Protein AF-A0A820JNI8-F1 (afdb_monomer_lite)

Structure (mmCIF, N/CA/C/O backbone):
data_AF-A0A820JNI8-F1
#
_entry.id   AF-A0A820JNI8-F1
#
loop_
_atom_site.group_PDB
_atom_site.id
_atom_site.type_symbol
_atom_site.label_atom_id
_atom_site.label_alt_id
_atom_site.label_comp_id
_atom_site.label_asym_id
_atom_site.label_entity_id
_atom_site.label_seq_id
_atom_site.pdbx_PDB_ins_code
_atom_site.Cartn_x
_atom_site.Cartn_y
_atom_site.Cartn_z
_atom_site.occupancy
_atom_site.B_iso_or_equiv
_atom_site.auth_seq_id
_atom_site.auth_comp_id
_atom_site.auth_asym_id
_atom_site.auth_atom_id
_atom_site.pdbx_PDB_model_num
ATOM 1 N N . MET A 1 1 ? -9.154 0.138 -17.231 1.00 41.72 1 MET A N 1
ATOM 2 C CA . MET A 1 1 ? -9.446 -1.297 -17.039 1.00 41.72 1 MET A CA 1
ATOM 3 C C . MET A 1 1 ? -9.481 -1.562 -15.546 1.00 41.72 1 MET A C 1
ATOM 5 O O . MET A 1 1 ? -8.458 -1.369 -14.906 1.00 41.72 1 MET A O 1
ATOM 9 N N . VAL A 1 2 ? -10.632 -1.936 -14.988 1.00 44.97 2 VAL A N 1
ATOM 10 C CA . VAL A 1 2 ? -10.687 -2.532 -13.644 1.00 44.97 2 VAL A CA 1
ATOM 11 C C . VAL A 1 2 ? -10.550 -4.042 -13.824 1.00 44.97 2 VAL A C 1
ATOM 13 O O . VAL A 1 2 ? -11.345 -4.644 -14.540 1.00 44.97 2 VAL A O 1
ATOM 16 N N . ASN A 1 3 ? -9.496 -4.644 -13.269 1.00 46.72 3 ASN A N 1
ATOM 17 C CA . ASN A 1 3 ? -9.281 -6.086 -13.386 1.00 46.72 3 ASN A CA 1
ATOM 18 C C . ASN A 1 3 ? -10.302 -6.828 -12.519 1.00 46.72 3 ASN A C 1
ATOM 20 O O . ASN A 1 3 ? -10.272 -6.705 -11.296 1.00 46.72 3 ASN A O 1
ATOM 24 N N . SER A 1 4 ? -11.156 -7.636 -13.148 1.00 52.94 4 SER A N 1
ATOM 25 C CA . SER A 1 4 ? -12.290 -8.354 -12.538 1.00 52.94 4 SER A CA 1
ATOM 26 C C . SER A 1 4 ? -11.917 -9.482 -11.555 1.00 52.94 4 SER A C 1
ATOM 28 O O . SER A 1 4 ? -12.708 -10.395 -11.349 1.00 52.94 4 SER A O 1
ATOM 30 N N . GLY A 1 5 ? -10.710 -9.457 -10.983 1.00 56.12 5 GLY A N 1
ATOM 31 C CA . GLY A 1 5 ? -10.171 -10.487 -10.088 1.00 56.12 5 GLY A CA 1
ATOM 32 C C . GLY A 1 5 ? -9.570 -9.955 -8.785 1.00 56.12 5 GLY A C 1
ATOM 33 O O . GLY A 1 5 ? -8.980 -10.733 -8.042 1.00 56.12 5 GLY A O 1
ATOM 34 N N . VAL A 1 6 ? -9.682 -8.652 -8.498 1.00 55.59 6 VAL A N 1
ATOM 35 C CA . VAL A 1 6 ? -9.188 -8.068 -7.240 1.00 55.59 6 VAL A CA 1
ATOM 36 C C . VAL A 1 6 ? -10.359 -7.756 -6.314 1.00 55.59 6 VAL A C 1
ATOM 38 O O . VAL A 1 6 ? -11.099 -6.799 -6.533 1.00 55.59 6 VAL A O 1
ATOM 41 N N . THR A 1 7 ? -10.507 -8.558 -5.260 1.00 57.41 7 THR A N 1
ATOM 42 C CA . THR A 1 7 ? -11.451 -8.291 -4.170 1.00 57.41 7 THR A CA 1
ATOM 43 C C . THR A 1 7 ? -10.820 -7.319 -3.181 1.00 57.41 7 THR A C 1
ATOM 45 O O . THR A 1 7 ? -9.772 -7.607 -2.602 1.00 57.41 7 THR A O 1
ATOM 48 N N . PHE A 1 8 ? -11.466 -6.174 -2.974 1.00 64.69 8 PHE A N 1
ATOM 49 C CA . PHE A 1 8 ? -11.074 -5.209 -1.953 1.00 64.69 8 PHE A CA 1
ATOM 50 C C . PHE A 1 8 ? -11.743 -5.562 -0.626 1.00 64.69 8 PHE A C 1
ATOM 52 O O . PHE A 1 8 ? -12.942 -5.835 -0.580 1.00 64.69 8 PHE A O 1
ATOM 59 N N . PHE A 1 9 ? -10.963 -5.534 0.448 1.00 77.44 9 PHE A N 1
ATOM 60 C CA . PHE A 1 9 ? -11.427 -5.760 1.812 1.00 77.44 9 PHE A CA 1
ATOM 61 C C . PHE A 1 9 ? -11.236 -4.477 2.618 1.00 77.44 9 PHE A C 1
ATOM 63 O O . PHE A 1 9 ? -10.275 -3.736 2.404 1.00 77.44 9 PHE A O 1
ATOM 70 N N . VAL A 1 10 ? -12.135 -4.219 3.563 1.00 78.69 10 VAL A N 1
ATOM 71 C CA . VAL A 1 10 ? -11.933 -3.167 4.561 1.00 78.69 10 VAL A CA 1
ATOM 72 C C . VAL A 1 10 ? -10.858 -3.652 5.532 1.00 78.69 10 VAL A C 1
ATOM 74 O O . VAL A 1 10 ? -10.897 -4.792 5.987 1.00 78.69 10 VAL A O 1
ATOM 77 N N . PHE A 1 11 ? -9.893 -2.798 5.856 1.00 79.12 11 PHE A N 1
ATOM 78 C CA . PHE A 1 11 ? -8.908 -3.092 6.892 1.00 79.12 11 PHE A CA 1
ATOM 79 C C . PHE A 1 11 ? -9.422 -2.598 8.246 1.00 79.12 11 PHE A C 1
ATOM 81 O O . PHE A 1 11 ? -9.912 -1.469 8.339 1.00 79.12 11 PHE A O 1
ATOM 88 N N . PHE A 1 12 ? -9.291 -3.416 9.291 1.00 83.88 12 PHE A N 1
ATOM 89 C CA . PHE A 1 12 ? -9.544 -2.999 10.672 1.00 83.88 12 PHE A CA 1
ATOM 90 C C . PHE A 1 12 ? -8.429 -3.432 11.627 1.00 83.88 12 PHE A C 1
ATOM 92 O O . PHE A 1 12 ? -7.621 -4.307 11.310 1.00 83.88 12 PHE A O 1
ATOM 99 N N . VAL A 1 13 ? -8.426 -2.832 12.818 1.00 77.50 13 VAL A N 1
ATOM 100 C CA . VAL A 1 13 ? -7.499 -3.108 13.922 1.00 77.50 13 VAL A CA 1
ATOM 101 C C . VAL A 1 13 ? -8.251 -3.239 15.249 1.00 77.50 13 VAL A C 1
ATOM 103 O O . VAL A 1 13 ? -9.276 -2.582 15.446 1.00 77.50 13 VAL A O 1
ATOM 106 N N . VAL A 1 14 ? -7.756 -4.084 16.165 1.00 77.75 14 VAL A N 1
ATOM 107 C CA . VAL A 1 14 ? -8.269 -4.154 17.548 1.00 77.75 14 VAL A CA 1
ATOM 108 C C . VAL A 1 14 ? -8.129 -2.779 18.196 1.00 77.75 14 VAL A C 1
ATOM 110 O O . VAL A 1 14 ? -7.016 -2.258 18.295 1.00 77.75 14 VAL A O 1
ATOM 113 N N . ASN A 1 15 ? -9.235 -2.214 18.681 1.00 66.12 15 ASN A N 1
ATOM 114 C CA . ASN A 1 15 ? -9.238 -0.956 19.416 1.00 66.12 15 ASN A CA 1
ATOM 115 C C . ASN A 1 15 ? -9.826 -1.149 20.819 1.00 66.12 15 ASN A C 1
ATOM 117 O O . ASN A 1 15 ? -11.035 -1.073 21.046 1.00 66.12 15 ASN A O 1
ATOM 121 N N . THR A 1 16 ? -8.926 -1.341 21.779 1.00 61.81 16 THR A N 1
ATOM 122 C CA . THR A 1 16 ? -9.231 -1.508 23.204 1.00 61.81 16 THR A CA 1
ATOM 123 C C . THR A 1 16 ? -9.903 -0.285 23.836 1.00 61.81 16 THR A C 1
ATOM 125 O O . THR A 1 16 ? -10.564 -0.443 24.856 1.00 61.81 16 THR A O 1
ATOM 128 N N . LEU A 1 17 ? -9.816 0.906 23.226 1.00 59.94 17 LEU A N 1
ATOM 129 C CA . LEU A 1 17 ? -10.506 2.120 23.691 1.00 59.94 17 LEU A CA 1
ATOM 130 C C . LEU A 1 17 ? -12.027 2.081 23.444 1.00 59.94 17 LEU A C 1
ATOM 132 O O . LEU A 1 17 ? -12.761 2.862 24.044 1.00 59.94 17 LEU A O 1
ATOM 136 N N . LEU A 1 18 ? -12.503 1.180 22.574 1.00 58.03 18 LEU A N 1
ATOM 137 C CA . LEU A 1 18 ? -13.930 0.950 22.295 1.00 58.03 18 LEU A CA 1
ATOM 138 C C . LEU A 1 18 ? -14.521 -0.209 23.120 1.00 58.03 18 LEU A C 1
ATOM 140 O O . LEU A 1 18 ? -15.718 -0.498 23.025 1.00 58.03 18 LEU A O 1
ATOM 144 N N . VAL A 1 19 ? -13.690 -0.868 23.933 1.00 55.00 19 VAL A N 1
ATOM 145 C CA . VAL A 1 19 ? -14.086 -1.917 24.877 1.00 55.00 19 VAL A CA 1
ATOM 146 C C . VAL A 1 19 ? -14.203 -1.293 26.267 1.00 55.00 19 VAL A C 1
ATOM 148 O O . VAL A 1 19 ? -13.285 -0.626 26.741 1.00 55.00 19 VAL A O 1
ATOM 151 N N . SER A 1 20 ? -15.332 -1.500 26.944 1.00 50.06 20 SER A N 1
ATOM 152 C CA . SER A 1 20 ? -15.519 -1.006 28.308 1.00 50.06 20 SER A CA 1
ATOM 153 C C . SER A 1 20 ? -14.514 -1.651 29.272 1.00 50.06 20 SER A C 1
ATOM 155 O O . SER A 1 20 ? -14.300 -2.863 29.274 1.00 50.06 20 SER A O 1
ATOM 157 N N . ASN A 1 21 ? -13.918 -0.821 30.133 1.00 46.12 21 ASN A N 1
ATOM 158 C CA . ASN A 1 21 ? -12.813 -1.173 31.040 1.00 46.12 21 ASN A CA 1
ATOM 159 C C . ASN A 1 21 ? -13.125 -2.377 31.966 1.00 46.12 21 ASN A C 1
ATOM 161 O O . ASN A 1 21 ? -12.227 -3.099 32.391 1.00 46.12 21 ASN A O 1
ATOM 165 N N . SER A 1 22 ? -14.411 -2.663 32.207 1.00 49.31 22 SER A N 1
ATOM 166 C CA . SER A 1 22 ? -14.878 -3.846 32.942 1.00 49.31 22 SER A CA 1
ATOM 167 C C . SER A 1 22 ? -14.419 -5.183 32.345 1.00 49.31 22 SER A C 1
ATOM 169 O O . SER A 1 22 ? -14.265 -6.139 33.095 1.00 49.31 22 SER A O 1
ATOM 171 N N . GLN A 1 23 ? -14.157 -5.261 31.035 1.00 49.69 23 GLN A N 1
ATOM 172 C CA . GLN A 1 23 ? -13.713 -6.501 30.380 1.00 49.69 23 GLN A CA 1
ATOM 173 C C . GLN A 1 23 ? -12.193 -6.731 30.434 1.00 49.69 23 GLN A C 1
ATOM 175 O O . GLN A 1 23 ? -11.719 -7.834 30.171 1.00 49.69 23 GLN A O 1
ATOM 180 N N . GLN A 1 24 ? -11.398 -5.724 30.811 1.00 49.56 24 GLN A N 1
ATOM 181 C CA . GLN A 1 24 ? -9.935 -5.862 30.876 1.00 49.56 24 GLN A CA 1
ATOM 182 C C . GLN A 1 24 ? -9.432 -6.487 32.189 1.00 49.56 24 GLN A C 1
ATOM 184 O O . GLN A 1 24 ? -8.264 -6.858 32.281 1.00 49.56 24 GLN A O 1
ATOM 189 N N . GLN A 1 25 ? -10.290 -6.630 33.205 1.00 46.56 25 GLN A N 1
ATOM 190 C CA . GLN A 1 25 ? -9.880 -7.045 34.555 1.00 46.56 25 GLN A CA 1
ATOM 191 C C . GLN A 1 25 ? -10.000 -8.558 34.829 1.00 46.56 25 GLN A C 1
ATOM 193 O O . GLN A 1 25 ? -9.498 -9.028 35.849 1.00 46.56 25 GLN A O 1
ATOM 198 N N . GLN A 1 26 ? -10.619 -9.340 33.936 1.00 50.59 26 GLN A N 1
ATOM 199 C CA . GLN A 1 26 ? -11.029 -10.726 34.227 1.00 50.59 26 GLN A CA 1
ATOM 200 C C . GLN A 1 26 ? -10.066 -11.823 33.714 1.00 50.59 26 GLN A C 1
ATOM 202 O O . GLN A 1 26 ? -10.362 -13.010 33.791 1.00 50.59 26 GLN A O 1
ATOM 207 N N . THR A 1 27 ? -8.871 -11.465 33.236 1.00 51.62 27 THR A N 1
ATOM 208 C CA . THR A 1 27 ? -7.937 -12.388 32.546 1.00 51.62 27 THR A CA 1
ATOM 209 C C . THR A 1 27 ? -6.821 -12.962 33.434 1.00 51.62 27 THR A C 1
ATOM 211 O O . THR A 1 27 ? -5.803 -13.439 32.937 1.00 51.62 27 THR A O 1
ATOM 214 N N . ARG A 1 28 ? -6.991 -12.957 34.767 1.00 53.69 28 ARG A N 1
ATOM 215 C CA . ARG A 1 28 ? -6.016 -13.522 35.732 1.00 53.69 28 ARG A CA 1
ATOM 216 C C . ARG A 1 28 ? -6.384 -14.902 36.298 1.00 53.69 28 ARG A C 1
ATOM 218 O O . ARG A 1 28 ? -5.817 -15.310 37.309 1.00 53.69 28 ARG A O 1
ATOM 225 N N . GLY A 1 29 ? -7.283 -15.640 35.648 1.00 52.84 29 GLY A N 1
ATOM 226 C CA . GLY A 1 29 ? -7.604 -17.017 36.026 1.00 52.84 29 GLY A CA 1
ATOM 227 C C . GLY A 1 29 ? -8.360 -17.775 34.936 1.00 52.84 29 GLY A C 1
ATOM 228 O O . GLY A 1 29 ? -9.383 -17.298 34.465 1.00 52.84 29 GLY A O 1
ATOM 229 N N . LEU A 1 30 ? -7.817 -18.940 34.566 1.00 51.78 30 LEU A N 1
ATOM 230 C CA . LEU A 1 30 ? -8.432 -20.073 33.853 1.00 51.78 30 LEU A CA 1
ATOM 231 C C . LEU A 1 30 ? -9.863 -19.842 33.317 1.00 51.78 30 LEU A C 1
ATOM 233 O O . LEU A 1 30 ? -10.835 -20.048 34.040 1.00 51.78 30 LEU A O 1
ATOM 237 N N . ILE A 1 31 ? -9.991 -19.495 32.032 1.00 60.75 31 ILE A N 1
ATOM 238 C CA . ILE A 1 31 ? -11.292 -19.436 31.345 1.00 60.75 31 ILE A CA 1
ATOM 239 C C . ILE A 1 31 ? -11.801 -20.879 31.135 1.00 60.75 31 ILE A C 1
ATOM 241 O O . ILE A 1 31 ? -11.112 -21.656 30.467 1.00 60.75 31 ILE A O 1
ATOM 245 N N . PRO A 1 32 ? -12.975 -21.272 31.672 1.00 53.59 32 PRO A N 1
ATOM 246 C CA . PRO A 1 32 ? -13.559 -22.587 31.409 1.00 53.59 32 PRO A CA 1
ATOM 247 C C . PRO A 1 32 ? -14.030 -22.710 29.947 1.00 53.59 32 PRO A C 1
ATOM 249 O O . PRO A 1 32 ? -14.480 -21.719 29.370 1.00 53.59 32 PRO A O 1
ATOM 252 N N . PRO A 1 33 ? -14.011 -23.913 29.344 1.00 52.75 33 PRO A N 1
ATOM 253 C CA . PRO A 1 33 ? -14.296 -24.102 27.916 1.00 52.75 33 PRO A CA 1
ATOM 254 C C . PRO A 1 33 ? -15.763 -23.883 27.491 1.00 52.75 33 PRO A C 1
ATOM 256 O O . PRO A 1 33 ? -16.077 -24.073 26.320 1.00 52.75 33 PRO A O 1
ATOM 259 N N . GLU A 1 34 ? -16.666 -23.494 28.397 1.00 51.53 34 GLU A N 1
ATOM 260 C CA . GLU A 1 34 ? -18.096 -23.309 28.093 1.00 51.53 34 GLU A CA 1
ATOM 261 C C . GLU A 1 34 ? -18.471 -21.865 27.688 1.00 51.53 34 GLU A C 1
ATOM 263 O O . GLU A 1 34 ? -19.589 -21.619 27.242 1.00 51.53 34 GLU A O 1
ATOM 268 N N . LEU A 1 35 ? -17.548 -20.895 27.778 1.00 48.12 35 LEU A N 1
ATOM 269 C CA . LEU A 1 35 ? -17.843 -19.480 27.500 1.00 48.12 35 LEU A CA 1
ATOM 270 C C . LEU A 1 35 ? -17.361 -19.001 26.114 1.00 48.12 35 LEU A C 1
ATOM 272 O O . LEU A 1 35 ? -16.599 -18.043 25.999 1.00 48.12 35 LEU A O 1
ATOM 276 N N . LEU A 1 36 ? -17.834 -19.644 25.040 1.00 51.00 36 LEU A N 1
ATOM 277 C CA . LEU A 1 36 ? -17.611 -19.182 23.653 1.00 51.00 36 LEU A CA 1
ATOM 278 C C . LEU A 1 36 ? -18.568 -18.053 23.210 1.00 51.00 36 LEU A C 1
ATOM 280 O O . LEU A 1 36 ? -18.568 -17.664 22.044 1.00 51.00 36 LEU A O 1
ATOM 284 N N . THR A 1 37 ? -19.400 -17.542 24.120 1.00 52.56 37 THR A N 1
ATOM 285 C CA . THR A 1 37 ? -20.405 -16.496 23.863 1.00 52.56 37 THR A CA 1
ATOM 286 C C . THR A 1 37 ? -19.973 -15.087 24.268 1.00 52.56 37 THR A C 1
ATOM 288 O O . THR A 1 37 ? -20.669 -14.138 23.910 1.00 52.56 37 THR A O 1
ATOM 291 N N . ASP A 1 38 ? -18.840 -14.923 24.961 1.00 53.38 38 ASP A N 1
ATOM 292 C CA . ASP A 1 38 ? -18.215 -13.607 25.148 1.00 53.38 38 ASP A CA 1
ATOM 293 C C . ASP A 1 38 ? -17.107 -13.383 24.105 1.00 53.38 38 ASP A C 1
ATOM 295 O O . ASP A 1 38 ? -16.508 -14.322 23.574 1.00 53.38 38 ASP A O 1
ATOM 299 N N . ASN A 1 39 ? -16.857 -12.118 23.777 1.00 54.72 39 ASN A N 1
ATOM 300 C CA . ASN A 1 39 ? -16.189 -11.640 22.567 1.00 54.72 39 ASN A CA 1
ATOM 301 C C . ASN A 1 39 ? -14.646 -11.764 22.650 1.00 54.72 39 ASN A C 1
ATOM 303 O O . ASN A 1 39 ? -13.896 -10.806 22.470 1.00 54.72 39 ASN A O 1
ATOM 307 N N . SER A 1 40 ? -14.167 -12.972 22.959 1.00 55.78 40 SER A N 1
ATOM 308 C CA . SER A 1 40 ? -12.806 -13.311 23.412 1.00 55.78 40 SER A CA 1
ATOM 309 C C . SER A 1 40 ? -11.684 -13.097 22.376 1.00 55.78 40 SER A C 1
ATOM 311 O O . SER A 1 40 ? -10.497 -13.169 22.701 1.00 55.78 40 SER A O 1
ATOM 313 N N . LEU A 1 41 ? -12.015 -12.754 21.124 1.00 54.22 41 LEU A N 1
ATOM 314 C CA . LEU A 1 41 ? -11.019 -12.481 20.076 1.00 54.22 41 LEU A CA 1
ATOM 315 C C . LEU A 1 41 ? -10.057 -11.331 20.443 1.00 54.22 41 LEU A C 1
ATOM 317 O O . LEU A 1 41 ? -8.909 -11.341 19.998 1.00 54.22 41 LEU A O 1
ATOM 321 N N . TYR A 1 42 ? -10.469 -10.408 21.322 1.00 53.47 42 TYR A N 1
ATOM 322 C CA . TYR A 1 42 ? -9.610 -9.345 21.869 1.00 53.47 42 TYR A CA 1
ATOM 323 C C . TYR A 1 42 ? -8.432 -9.839 22.711 1.00 53.47 42 TYR A C 1
ATOM 325 O O . TYR A 1 42 ? -7.467 -9.101 22.882 1.00 53.47 42 TYR A O 1
ATOM 333 N N . HIS A 1 43 ? -8.496 -11.060 23.247 1.00 55.91 43 HIS A N 1
ATOM 334 C CA . HIS A 1 43 ? -7.394 -11.638 24.016 1.00 55.91 43 HIS A CA 1
ATOM 335 C C . HIS A 1 43 ? -6.402 -12.416 23.137 1.00 55.91 43 HIS A C 1
ATOM 337 O O . HIS A 1 43 ? -5.258 -12.629 23.528 1.00 55.91 43 HIS A O 1
ATOM 343 N N . VAL A 1 44 ? -6.835 -12.836 21.943 1.00 68.38 44 VAL A N 1
ATOM 344 C CA . VAL A 1 44 ? -6.033 -13.636 21.001 1.00 68.38 44 VAL A CA 1
ATOM 345 C C . VAL A 1 44 ? -5.295 -12.748 19.993 1.00 68.38 44 VAL A C 1
ATOM 347 O O . VAL A 1 44 ? -4.200 -13.088 19.550 1.00 68.38 44 VAL A O 1
ATOM 350 N N . VAL A 1 45 ? -5.877 -11.601 19.631 1.00 75.50 45 VAL A N 1
ATOM 351 C CA . VAL A 1 45 ? -5.323 -10.677 18.635 1.00 75.50 45 VAL A CA 1
ATOM 352 C C . VAL A 1 45 ? -4.737 -9.438 19.329 1.00 75.50 45 VAL A C 1
ATOM 354 O O . VAL A 1 45 ? -5.479 -8.714 19.992 1.00 75.50 45 VAL A O 1
ATOM 357 N N . PRO A 1 46 ? -3.432 -9.138 19.176 1.00 75.12 46 PRO A N 1
ATOM 358 C CA . PRO A 1 46 ? -2.824 -7.975 19.811 1.00 75.12 46 PRO A CA 1
ATOM 359 C C . PRO A 1 46 ? -3.301 -6.657 19.183 1.00 75.12 46 PRO A C 1
ATOM 361 O O . PRO A 1 46 ? -3.553 -6.563 17.978 1.00 75.12 46 PRO A O 1
ATOM 364 N N . GLN A 1 47 ? -3.352 -5.601 19.999 1.00 74.81 47 GLN A N 1
ATOM 365 C CA . GLN A 1 47 ? -3.587 -4.237 19.523 1.00 74.81 47 GLN A CA 1
ATOM 366 C C . GLN A 1 47 ? -2.543 -3.850 18.462 1.00 74.81 47 GLN A C 1
ATOM 368 O O . GLN A 1 47 ? -1.350 -4.088 18.635 1.00 74.81 47 GLN A O 1
ATOM 373 N N . GLY A 1 48 ? -3.000 -3.259 17.355 1.00 77.00 48 GLY A N 1
ATOM 374 C CA . GLY A 1 48 ? -2.158 -2.945 16.194 1.00 77.00 48 GLY A CA 1
ATOM 375 C C . GLY A 1 48 ? -2.169 -4.001 15.079 1.00 77.00 48 GLY A C 1
ATOM 376 O O . GLY A 1 48 ? -1.729 -3.695 13.973 1.00 77.00 48 GLY A O 1
ATOM 377 N N . ALA A 1 49 ? -2.704 -5.206 15.311 1.00 84.81 49 ALA A N 1
ATOM 378 C CA . ALA A 1 49 ? -2.886 -6.198 14.250 1.00 84.81 49 ALA A CA 1
ATOM 379 C C . ALA A 1 49 ? -3.917 -5.729 13.208 1.00 84.81 49 ALA A C 1
ATOM 381 O O . ALA A 1 49 ? -5.013 -5.302 13.566 1.00 84.81 49 ALA A O 1
ATOM 382 N N . ILE A 1 50 ? -3.574 -5.850 11.924 1.00 87.56 50 ILE A N 1
ATOM 383 C CA . ILE A 1 50 ? -4.429 -5.477 10.789 1.00 87.56 50 ILE A CA 1
ATOM 384 C C . ILE A 1 50 ? -5.076 -6.740 10.213 1.00 87.56 50 ILE A C 1
ATOM 386 O O . ILE A 1 50 ? -4.368 -7.691 9.880 1.00 87.56 50 ILE A O 1
ATOM 390 N N . LEU A 1 51 ? -6.404 -6.749 10.068 1.00 86.75 51 LEU A N 1
ATOM 391 C CA . LEU A 1 51 ? -7.160 -7.860 9.477 1.00 86.75 51 LEU A CA 1
ATOM 392 C C . LEU A 1 51 ? -8.002 -7.394 8.282 1.00 86.75 51 LEU A C 1
ATOM 394 O O . LEU A 1 51 ? -8.311 -6.209 8.143 1.00 86.75 51 LEU A O 1
ATOM 398 N N . LEU A 1 52 ? -8.373 -8.354 7.431 1.00 88.62 52 LEU A N 1
ATOM 399 C CA . LEU A 1 52 ? -9.242 -8.166 6.268 1.00 88.62 52 LEU A CA 1
ATOM 400 C C . LEU A 1 52 ? -10.712 -8.407 6.644 1.00 88.62 52 LEU A C 1
ATOM 402 O O . LEU A 1 52 ? -11.047 -9.438 7.225 1.00 88.62 52 LEU A O 1
ATOM 406 N N . TRP A 1 53 ? -11.592 -7.494 6.239 1.00 86.00 53 TRP A N 1
ATOM 407 C CA . TRP A 1 53 ? -13.041 -7.560 6.429 1.00 86.00 53 TRP A CA 1
ATOM 408 C C . TRP A 1 53 ? -13.766 -7.499 5.088 1.00 86.00 53 TRP A C 1
ATOM 410 O O . TRP A 1 53 ? -13.549 -6.586 4.292 1.00 86.00 53 TRP A O 1
ATOM 420 N N . SER A 1 54 ? -14.640 -8.472 4.833 1.00 85.06 54 SER A N 1
ATOM 421 C CA . SER A 1 54 ? -15.479 -8.531 3.627 1.00 85.06 54 SER A CA 1
ATOM 422 C C . SER A 1 54 ? -16.840 -7.846 3.791 1.00 85.06 54 SER A C 1
ATOM 424 O O . SER A 1 54 ? -17.553 -7.661 2.807 1.00 85.06 54 SER A O 1
ATOM 426 N N . GLY A 1 55 ? -17.222 -7.492 5.022 1.00 83.56 55 GLY A N 1
ATOM 427 C CA . GLY A 1 55 ? -18.473 -6.800 5.315 1.00 83.56 55 GLY A CA 1
ATOM 428 C C . GLY A 1 55 ? -18.395 -5.290 5.076 1.00 83.56 55 GLY A C 1
ATOM 429 O O . GLY A 1 55 ? -17.339 -4.717 4.805 1.00 83.56 55 GLY A O 1
ATOM 430 N N . ALA A 1 56 ? -19.532 -4.611 5.229 1.00 83.25 56 ALA A N 1
ATOM 431 C CA . ALA A 1 56 ? -19.571 -3.156 5.154 1.00 83.25 56 ALA A CA 1
ATOM 432 C C . ALA A 1 56 ? -18.796 -2.513 6.322 1.00 83.25 56 ALA A C 1
ATOM 434 O O . ALA A 1 56 ? -18.823 -3.010 7.450 1.00 83.25 56 ALA A O 1
ATOM 435 N N . ALA A 1 57 ? -18.151 -1.369 6.071 1.00 79.81 57 ALA A N 1
ATOM 436 C CA . ALA A 1 57 ? -17.350 -0.657 7.073 1.00 79.81 57 ALA A CA 1
ATOM 437 C C . ALA A 1 57 ? -18.164 -0.183 8.297 1.00 79.81 57 ALA A C 1
ATOM 439 O O . ALA A 1 57 ? -17.627 -0.102 9.395 1.00 79.81 57 ALA A O 1
ATOM 440 N N . HIS A 1 58 ? -19.467 0.077 8.131 1.00 80.38 58 HIS A N 1
ATOM 441 C CA . HIS A 1 58 ? -20.373 0.446 9.227 1.00 80.38 58 HIS A CA 1
ATOM 442 C C . HIS A 1 58 ? -20.880 -0.757 10.050 1.00 80.38 58 HIS A C 1
ATOM 444 O O . HIS A 1 58 ? -21.575 -0.560 11.040 1.00 80.38 58 HIS A O 1
ATOM 450 N N . LEU A 1 59 ? -20.551 -1.990 9.640 1.00 83.50 59 LEU A N 1
ATOM 451 C CA . LEU A 1 59 ? -20.878 -3.240 10.343 1.00 83.50 59 LEU A CA 1
ATOM 452 C C . LEU A 1 59 ? -19.644 -3.872 11.010 1.00 83.50 59 LEU A C 1
ATOM 454 O O . LEU A 1 59 ? -19.674 -5.044 11.378 1.00 83.50 59 LEU A O 1
ATOM 458 N N . VAL A 1 60 ? -18.544 -3.122 11.138 1.00 82.31 60 VAL A N 1
ATOM 459 C CA . VAL A 1 60 ? -17.361 -3.570 11.883 1.00 82.31 60 VAL A CA 1
ATOM 460 C C . VAL A 1 60 ? -17.745 -3.766 13.362 1.00 82.31 60 VAL A C 1
ATOM 462 O O . VAL A 1 60 ? -18.329 -2.851 13.947 1.00 82.31 60 VAL A O 1
ATOM 465 N N . PRO A 1 61 ? -17.466 -4.933 13.981 1.00 78.81 61 PRO A N 1
ATOM 466 C CA . PRO A 1 61 ? -17.924 -5.218 15.341 1.00 78.81 61 PRO A CA 1
ATOM 467 C C . PRO A 1 61 ? -17.354 -4.261 16.402 1.00 78.81 61 PRO A C 1
ATOM 469 O O . PRO A 1 61 ? -16.206 -3.822 16.317 1.00 78.81 61 PRO A O 1
ATOM 472 N N . GLN A 1 62 ? -18.136 -3.983 17.451 1.00 76.75 62 GLN A N 1
ATOM 473 C CA . GLN A 1 62 ? -17.712 -3.135 18.572 1.00 76.75 62 GLN A CA 1
ATOM 474 C C . GLN A 1 62 ? -16.455 -3.697 19.251 1.00 76.75 62 GLN A C 1
ATOM 476 O O . GLN A 1 62 ? -16.486 -4.822 19.748 1.00 76.75 62 GLN A O 1
ATOM 481 N N . GLY A 1 63 ? -15.403 -2.875 19.336 1.00 76.38 63 GLY A N 1
ATOM 482 C CA . GLY A 1 63 ? -14.064 -3.238 19.830 1.00 76.38 63 GLY A CA 1
ATOM 483 C C . GLY A 1 63 ? -13.007 -3.312 18.718 1.00 76.38 63 GLY A C 1
ATOM 484 O O . GLY A 1 63 ? -11.813 -3.427 18.994 1.00 76.38 63 GLY A O 1
ATOM 485 N N . TRP A 1 64 ? -13.428 -3.164 17.461 1.00 79.38 64 TRP A N 1
ATOM 486 C CA . TRP A 1 64 ? -12.565 -2.975 16.297 1.00 79.38 64 TRP A CA 1
ATOM 487 C C . TRP A 1 64 ? -12.751 -1.566 15.721 1.00 79.38 64 TRP A C 1
ATOM 489 O O . TRP A 1 64 ? -13.814 -0.962 15.860 1.00 79.38 64 TRP A O 1
ATOM 499 N N . ALA A 1 65 ? -11.721 -1.039 15.062 1.00 85.56 65 ALA A N 1
ATOM 500 C CA . ALA A 1 65 ? -11.772 0.239 14.355 1.00 85.56 65 ALA A CA 1
ATOM 501 C C . ALA A 1 65 ? -11.298 0.075 12.908 1.00 85.56 65 ALA A C 1
ATOM 503 O O . ALA A 1 65 ? -10.319 -0.626 12.647 1.00 85.56 65 ALA A O 1
ATOM 504 N N . VAL A 1 66 ? -11.978 0.739 11.969 1.00 89.38 66 VAL A N 1
ATOM 505 C CA . VAL A 1 66 ? -11.557 0.806 10.562 1.00 89.38 66 VAL A CA 1
ATOM 506 C C . VAL A 1 66 ? -10.208 1.523 10.467 1.00 89.38 66 VAL A C 1
ATOM 508 O O . VAL A 1 66 ? -9.979 2.521 11.144 1.00 89.38 66 VAL A O 1
ATOM 511 N N . CYS A 1 67 ? -9.323 1.035 9.602 1.00 90.94 67 CYS A N 1
ATOM 512 C CA . CYS A 1 67 ? -8.044 1.663 9.286 1.00 90.94 67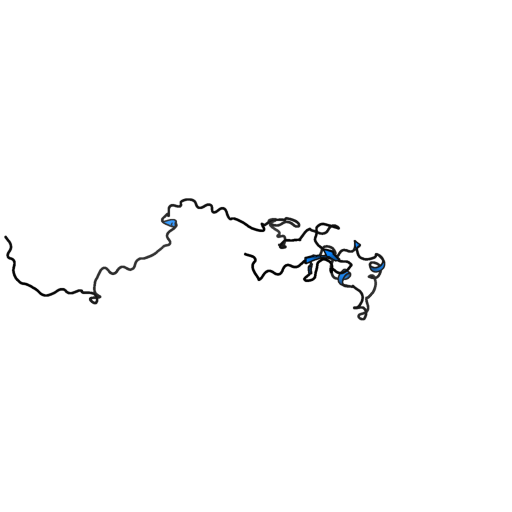 CYS A CA 1
ATOM 513 C C . CYS A 1 67 ? -8.238 2.889 8.369 1.00 90.94 67 CYS A C 1
ATOM 515 O O . CYS A 1 67 ? -7.964 2.841 7.165 1.00 90.94 67 CYS A O 1
ATOM 5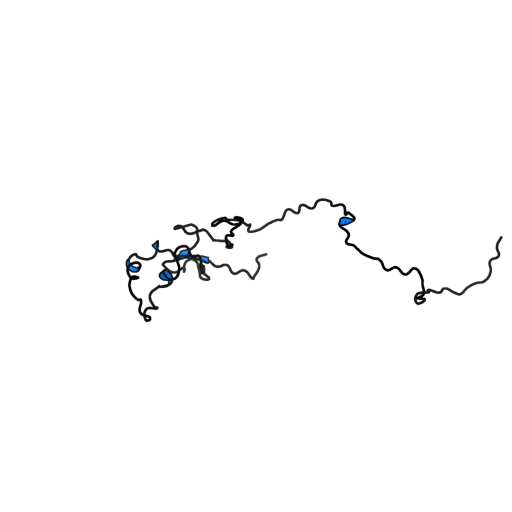17 N N . ASP A 1 68 ? -8.748 3.984 8.937 1.00 91.00 68 ASP A N 1
ATOM 518 C CA . ASP A 1 68 ? -9.099 5.231 8.241 1.00 91.00 68 ASP A CA 1
ATOM 519 C C . ASP A 1 68 ? -8.219 6.441 8.613 1.00 91.00 68 ASP A C 1
ATOM 521 O O . ASP A 1 68 ? -8.379 7.521 8.038 1.00 91.00 68 ASP A O 1
ATOM 525 N N . GLY A 1 69 ? -7.268 6.266 9.536 1.00 89.25 69 GLY A N 1
ATOM 526 C CA . GLY A 1 69 ? -6.403 7.335 10.048 1.00 89.25 69 GLY A CA 1
ATOM 527 C C . GLY A 1 69 ? -6.915 8.005 11.328 1.00 89.25 69 GLY A C 1
ATOM 528 O O . GLY A 1 69 ? -6.198 8.810 11.922 1.00 89.25 69 GLY A O 1
ATOM 529 N N . THR A 1 70 ? -8.134 7.693 11.774 1.00 88.00 70 THR A N 1
ATOM 530 C CA . THR A 1 70 ? -8.680 8.155 13.057 1.00 88.00 70 THR A CA 1
ATOM 531 C C . THR A 1 70 ? -8.252 7.227 14.195 1.00 88.00 70 THR 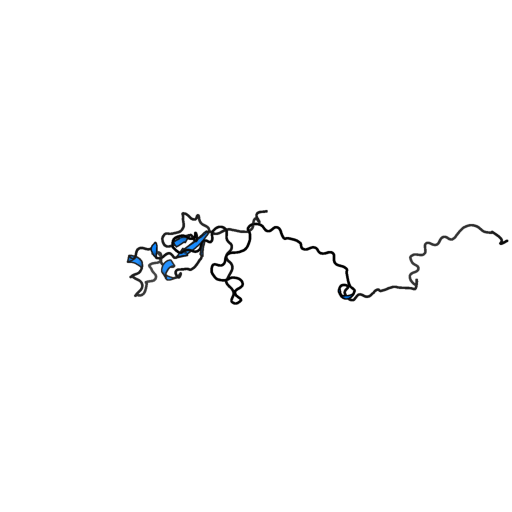A C 1
ATOM 533 O O . THR A 1 70 ? -7.783 6.114 13.960 1.00 88.00 70 THR A O 1
ATOM 536 N N . GLN A 1 71 ? -8.404 7.674 15.448 1.00 83.38 71 GLN A N 1
ATOM 537 C CA . GLN A 1 71 ? -8.231 6.838 16.653 1.00 83.38 71 GLN A CA 1
ATOM 538 C C . GLN A 1 71 ? -6.861 6.125 16.763 1.00 83.38 71 GLN A C 1
ATOM 540 O O . GLN A 1 71 ? -6.750 5.075 17.388 1.00 83.38 71 GLN A O 1
ATOM 545 N N . GLY A 1 72 ? -5.811 6.684 16.149 1.00 83.00 72 GLY A N 1
ATOM 546 C CA . GLY A 1 72 ? -4.472 6.080 16.110 1.00 83.00 72 GLY A CA 1
ATOM 547 C C . GLY A 1 72 ? -4.311 4.929 15.107 1.00 83.00 72 GLY A C 1
ATOM 548 O O . GLY A 1 72 ? -3.260 4.293 15.082 1.00 83.00 72 GLY A O 1
ATOM 549 N N . THR A 1 73 ? -5.318 4.655 14.274 1.00 89.44 73 THR A N 1
ATOM 550 C CA . THR A 1 73 ? -5.233 3.655 13.201 1.00 89.44 73 THR A CA 1
ATOM 551 C C . THR A 1 73 ? -4.425 4.182 12.001 1.00 89.44 73 THR A C 1
ATOM 553 O O . THR A 1 73 ? -4.387 5.391 11.762 1.00 89.44 73 THR A O 1
ATOM 556 N N . PRO A 1 74 ? -3.778 3.314 11.201 1.00 90.12 74 PRO A N 1
ATOM 557 C CA . PRO A 1 74 ? -3.233 3.714 9.906 1.00 90.12 74 PRO A CA 1
ATOM 558 C C . PRO A 1 74 ? -4.363 3.925 8.884 1.00 90.12 74 PRO A C 1
ATOM 560 O O . PRO A 1 74 ? -5.314 3.158 8.850 1.00 90.12 74 PRO A O 1
ATOM 563 N N . ASP A 1 75 ? -4.241 4.912 7.993 1.00 91.50 75 ASP A N 1
ATOM 564 C CA . ASP A 1 75 ? -5.172 5.098 6.866 1.00 91.50 75 ASP A CA 1
ATOM 565 C C . ASP A 1 75 ? -4.816 4.166 5.692 1.00 91.50 75 ASP A C 1
ATOM 567 O O . ASP A 1 75 ? -3.848 4.428 4.964 1.00 91.50 75 ASP A O 1
ATOM 571 N N . LEU A 1 76 ? -5.599 3.094 5.514 1.00 90.94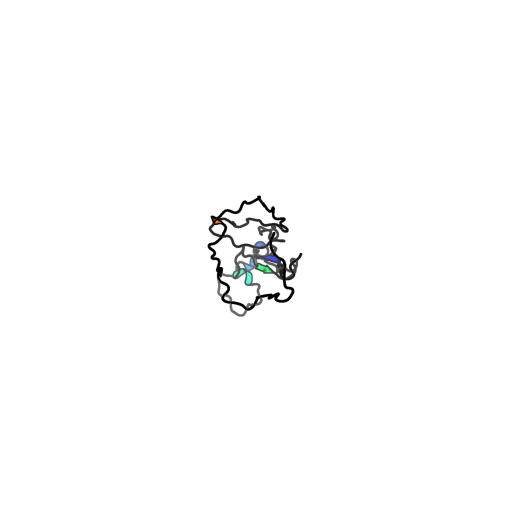 76 LEU A N 1
ATOM 572 C CA . LEU A 1 76 ? -5.400 2.025 4.518 1.00 90.94 76 LEU A CA 1
ATOM 573 C C . LEU A 1 76 ? -6.484 1.967 3.423 1.00 90.94 76 LEU A C 1
ATOM 575 O O . LEU A 1 76 ? -6.459 1.070 2.581 1.00 90.94 76 LEU A O 1
ATOM 579 N N . ARG A 1 77 ? -7.418 2.923 3.399 1.00 88.69 77 ARG A N 1
ATOM 580 C CA . ARG A 1 77 ? -8.455 3.028 2.356 1.00 88.69 77 ARG A CA 1
ATOM 581 C C . ARG A 1 77 ? -7.818 3.271 0.986 1.00 88.69 77 ARG A C 1
ATOM 583 O O . ARG A 1 77 ? -6.891 4.071 0.874 1.00 88.69 77 ARG A O 1
ATOM 590 N N . ASP A 1 78 ? -8.309 2.566 -0.030 1.00 87.81 78 ASP A N 1
ATOM 591 C CA . ASP A 1 78 ? -7.787 2.576 -1.406 1.00 87.81 78 ASP A CA 1
ATOM 592 C C . ASP A 1 78 ? -6.283 2.233 -1.520 1.00 87.81 78 ASP A C 1
ATOM 594 O O . ASP A 1 78 ? -5.581 2.717 -2.412 1.00 87.81 78 ASP A O 1
ATOM 598 N N . ARG A 1 79 ? -5.761 1.385 -0.615 1.00 87.44 79 ARG A N 1
ATOM 599 C CA . ARG A 1 79 ? -4.359 0.925 -0.621 1.00 87.44 79 ARG A CA 1
ATOM 600 C C . ARG A 1 79 ? -4.235 -0.591 -0.711 1.00 87.44 79 ARG A C 1
ATOM 602 O O . ARG A 1 79 ? -5.036 -1.336 -0.158 1.00 87.44 79 ARG A O 1
ATOM 609 N N . PHE A 1 80 ? -3.134 -1.028 -1.318 1.00 87.06 80 PHE A N 1
ATOM 610 C CA . PHE A 1 80 ? -2.591 -2.370 -1.127 1.00 87.06 80 PHE A CA 1
ATOM 611 C C . PHE A 1 80 ? -1.536 -2.336 -0.020 1.00 87.06 80 PHE A C 1
ATOM 613 O O . PHE A 1 80 ? -0.720 -1.414 0.040 1.00 87.06 80 PHE A O 1
ATOM 620 N N . VAL A 1 81 ? -1.550 -3.343 0.853 1.00 88.31 81 VAL A N 1
ATOM 621 C CA . VAL A 1 81 ? -0.554 -3.509 1.918 1.00 88.31 81 VAL A CA 1
ATOM 622 C C . VAL A 1 81 ? 0.629 -4.310 1.375 1.00 88.31 81 VAL A C 1
ATOM 624 O O . VAL A 1 81 ? 0.445 -5.346 0.740 1.00 88.31 81 VAL A O 1
ATOM 627 N N . ILE A 1 82 ? 1.845 -3.831 1.637 1.00 87.94 82 ILE A N 1
ATOM 628 C CA . ILE A 1 82 ? 3.108 -4.485 1.276 1.00 87.94 82 ILE A CA 1
ATOM 629 C C . ILE A 1 82 ? 3.900 -4.704 2.568 1.00 87.94 82 ILE A C 1
ATOM 631 O O . ILE A 1 82 ? 3.941 -3.823 3.426 1.00 87.94 82 ILE A O 1
ATOM 635 N N . GLY A 1 83 ? 4.519 -5.878 2.718 1.00 86.31 83 GLY A N 1
ATOM 636 C CA . GLY A 1 83 ? 5.357 -6.181 3.877 1.00 86.31 83 GLY A CA 1
ATOM 637 C C . GLY A 1 83 ? 6.620 -5.316 3.916 1.00 86.31 83 GLY A C 1
ATOM 638 O O . GLY A 1 83 ? 7.303 -5.156 2.903 1.00 86.31 83 GLY A O 1
ATOM 639 N N . SER A 1 84 ? 6.950 -4.778 5.090 1.00 87.88 84 SER A N 1
ATOM 640 C CA . SER A 1 84 ? 8.203 -4.049 5.307 1.00 87.88 84 SER A CA 1
ATOM 641 C C . SER A 1 84 ? 9.400 -5.001 5.279 1.00 87.88 84 SER A C 1
ATOM 643 O O . SER A 1 84 ? 9.387 -6.023 5.967 1.00 87.88 84 SER A O 1
ATOM 645 N N . GLY A 1 85 ? 10.440 -4.660 4.517 1.00 83.50 85 GLY A N 1
ATOM 646 C CA . GLY A 1 85 ? 11.644 -5.484 4.360 1.00 83.50 85 GLY A CA 1
ATOM 647 C C . GLY A 1 85 ? 12.878 -4.903 5.067 1.00 83.50 85 GLY A C 1
ATOM 648 O O . GLY A 1 85 ? 12.968 -3.685 5.224 1.00 83.50 85 GLY A O 1
ATOM 649 N N . PRO A 1 86 ? 13.874 -5.738 5.432 1.00 78.50 86 PRO A N 1
ATOM 650 C CA . PRO A 1 86 ? 15.075 -5.298 6.155 1.00 78.50 86 PRO A CA 1
ATOM 651 C C . PRO A 1 86 ? 15.950 -4.322 5.352 1.00 78.50 86 PRO A C 1
ATOM 653 O O . PRO A 1 86 ? 16.662 -3.511 5.932 1.00 78.50 86 PRO A O 1
ATOM 656 N N . ASN A 1 87 ? 15.848 -4.339 4.020 1.00 82.06 87 ASN A N 1
ATOM 657 C CA . ASN A 1 87 ? 16.618 -3.477 3.117 1.00 82.06 87 ASN A CA 1
ATOM 658 C C . ASN A 1 87 ? 16.026 -2.056 2.974 1.00 82.06 87 ASN A C 1
ATOM 660 O O . ASN A 1 87 ? 16.279 -1.390 1.974 1.00 82.06 87 ASN A O 1
ATOM 664 N N . ALA A 1 88 ? 15.182 -1.620 3.919 1.00 71.31 88 ALA A N 1
ATOM 665 C CA . ALA A 1 88 ? 14.551 -0.295 4.027 1.00 71.31 88 ALA A CA 1
ATOM 666 C C . ALA A 1 88 ? 13.726 0.219 2.821 1.00 71.31 88 ALA A C 1
ATOM 668 O O . ALA A 1 88 ? 13.128 1.289 2.917 1.00 71.31 88 ALA A O 1
ATOM 669 N N . GLN A 1 89 ? 13.623 -0.536 1.719 1.00 81.62 89 GLN A N 1
ATOM 670 C CA . GLN A 1 89 ? 12.904 -0.141 0.497 1.00 81.62 89 GLN A CA 1
ATOM 671 C C . GLN A 1 89 ? 11.437 0.245 0.766 1.00 81.62 89 GLN A C 1
ATOM 673 O O . GLN A 1 89 ? 10.918 1.183 0.158 1.00 81.62 89 GLN A O 1
ATOM 678 N N . PHE A 1 90 ? 10.797 -0.463 1.703 1.00 85.81 90 PHE A N 1
ATOM 679 C CA . PHE A 1 90 ? 9.478 -0.145 2.242 1.00 85.81 90 PHE A CA 1
ATOM 680 C C . PHE A 1 90 ? 9.540 -0.185 3.774 1.00 85.81 90 PHE A C 1
ATOM 682 O O . PHE A 1 90 ? 9.588 -1.258 4.377 1.00 85.81 90 PHE A O 1
ATOM 689 N N . SER A 1 91 ? 9.576 0.989 4.399 1.00 87.69 91 SER A N 1
ATOM 690 C CA . SER A 1 91 ? 9.507 1.163 5.853 1.00 87.69 91 SER A CA 1
ATOM 691 C C . SER A 1 91 ? 8.059 1.115 6.357 1.00 87.69 91 SER A C 1
ATOM 693 O O . SER A 1 91 ? 7.116 1.365 5.604 1.00 87.69 91 SER A O 1
ATOM 695 N N . VAL A 1 92 ? 7.854 0.814 7.644 1.00 87.44 92 VAL A N 1
ATOM 696 C CA . VAL A 1 92 ? 6.509 0.784 8.249 1.00 87.44 92 VAL A CA 1
ATOM 697 C C . VAL A 1 92 ? 5.826 2.149 8.095 1.00 87.44 92 VAL A C 1
ATOM 699 O O . VAL A 1 92 ? 6.404 3.183 8.419 1.00 87.44 92 VAL A O 1
ATOM 702 N N . GLY A 1 93 ? 4.596 2.156 7.573 1.00 85.94 93 GLY A N 1
ATOM 703 C CA . GLY A 1 93 ? 3.824 3.377 7.313 1.00 85.94 93 GLY A CA 1
ATOM 704 C C . GLY A 1 93 ? 4.201 4.135 6.031 1.00 85.94 93 GLY A C 1
ATOM 705 O O . GLY A 1 93 ? 3.507 5.090 5.677 1.00 85.94 93 GLY A O 1
ATOM 706 N N . GLN A 1 94 ? 5.239 3.712 5.300 1.00 89.12 94 GLN A N 1
ATOM 707 C CA . GLN A 1 94 ? 5.590 4.289 4.001 1.00 89.12 94 GLN A CA 1
ATOM 708 C C . GLN A 1 94 ? 4.467 4.036 2.985 1.00 89.12 94 GLN A C 1
ATOM 710 O O . GLN A 1 94 ? 3.985 2.916 2.819 1.00 89.12 94 GLN A O 1
ATOM 715 N N . LYS A 1 95 ? 4.059 5.096 2.284 1.00 88.38 95 LYS A N 1
ATOM 716 C CA . LYS A 1 95 ? 3.041 5.064 1.226 1.00 88.38 95 LYS A CA 1
ATOM 717 C C . LYS A 1 95 ? 3.724 5.234 -0.134 1.00 88.38 95 LYS A C 1
ATOM 719 O O . LYS A 1 95 ? 4.716 5.951 -0.240 1.00 88.38 95 LYS A O 1
ATOM 724 N N . GLY A 1 96 ? 3.199 4.585 -1.169 1.00 85.00 96 GLY A N 1
ATOM 725 C CA . GLY A 1 96 ? 3.754 4.632 -2.521 1.00 85.00 96 GLY A CA 1
ATOM 726 C C . GLY A 1 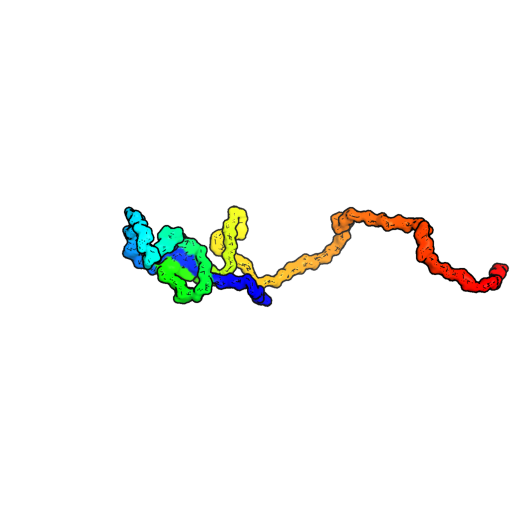96 ? 2.833 3.983 -3.553 1.00 85.00 96 GLY A C 1
ATOM 727 O O . GLY A 1 96 ? 1.723 3.566 -3.222 1.00 85.00 96 GLY A O 1
ATOM 728 N N . GLY A 1 97 ? 3.309 3.897 -4.796 1.00 83.88 97 GLY A N 1
ATOM 729 C CA . GLY A 1 97 ? 2.504 3.478 -5.946 1.00 83.88 97 GLY A CA 1
ATOM 730 C C . GLY A 1 97 ? 1.610 4.598 -6.491 1.00 83.88 97 GLY A C 1
ATOM 731 O O . GLY A 1 97 ? 1.598 5.715 -5.977 1.00 83.88 97 GLY A O 1
ATOM 732 N N . ALA A 1 98 ? 0.872 4.291 -7.556 1.00 81.94 98 ALA A N 1
ATOM 733 C CA . ALA A 1 98 ? -0.090 5.191 -8.185 1.00 81.94 98 ALA A CA 1
ATOM 734 C C . ALA A 1 98 ? -1.295 4.386 -8.696 1.00 81.94 98 ALA A C 1
ATOM 736 O O . ALA A 1 98 ? -1.136 3.241 -9.119 1.00 81.94 98 ALA A O 1
ATOM 737 N N . SER A 1 99 ? -2.494 4.977 -8.668 1.00 81.88 99 SER A N 1
ATOM 738 C CA . SER A 1 99 ? -3.729 4.351 -9.175 1.00 81.88 99 SER A CA 1
ATOM 739 C C . SER A 1 99 ? -3.723 4.172 -10.698 1.00 81.88 99 SER A C 1
ATOM 741 O O . SER A 1 99 ? -4.387 3.284 -11.232 1.00 81.88 99 SER A O 1
ATOM 743 N N . SER A 1 100 ? -2.936 4.987 -11.397 1.00 78.69 100 SER A N 1
ATOM 744 C CA . SER A 1 100 ? -2.533 4.799 -12.784 1.00 78.69 100 SER A CA 1
ATOM 745 C C . SER A 1 100 ? -1.084 5.256 -12.951 1.00 78.69 100 SER A C 1
ATOM 747 O O . SER A 1 100 ? -0.621 6.166 -12.264 1.00 78.69 100 SER A O 1
ATOM 749 N N . ALA A 1 101 ? -0.353 4.617 -13.861 1.00 79.38 101 ALA A N 1
ATOM 750 C CA . ALA A 1 101 ? 0.997 5.018 -14.228 1.00 79.38 101 ALA A CA 1
ATOM 751 C C . ALA A 1 101 ? 1.096 5.083 -15.751 1.00 79.38 101 ALA A C 1
ATOM 753 O O . ALA A 1 101 ? 0.832 4.094 -16.434 1.00 79.38 101 ALA A O 1
ATOM 754 N N . THR A 1 102 ? 1.499 6.239 -16.273 1.00 79.25 102 THR A N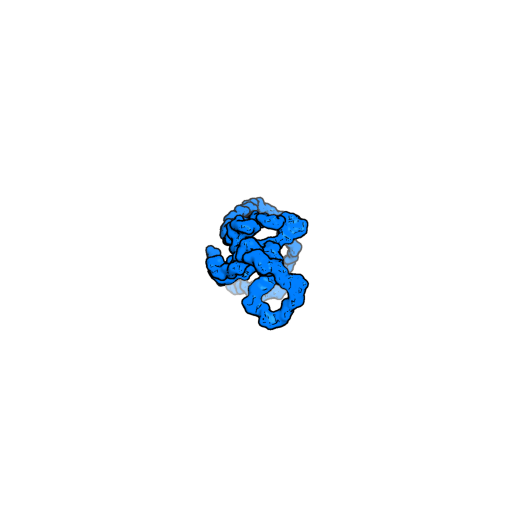 1
ATOM 755 C CA . THR A 1 102 ? 1.879 6.401 -17.679 1.00 79.25 102 THR A CA 1
ATOM 756 C C . THR A 1 102 ? 3.402 6.280 -17.740 1.00 79.25 102 THR A C 1
ATOM 758 O O . THR A 1 102 ? 4.086 7.223 -17.340 1.00 79.25 102 THR A O 1
ATOM 761 N N . PRO A 1 103 ? 3.974 5.129 -18.139 1.00 78.75 103 PRO A N 1
ATOM 762 C CA . PRO A 1 103 ? 5.418 4.947 -18.106 1.00 78.75 103 PRO A CA 1
ATOM 763 C C . PRO A 1 103 ? 6.094 5.844 -19.147 1.00 78.75 103 PRO A C 1
ATOM 765 O O . PRO A 1 103 ? 5.837 5.727 -20.346 1.00 78.75 103 PRO A O 1
ATOM 768 N N . THR A 1 104 ? 7.004 6.708 -18.701 1.00 81.75 104 THR A N 1
ATOM 769 C CA . THR A 1 104 ? 7.882 7.462 -19.602 1.00 81.75 104 THR A CA 1
ATOM 770 C C . THR A 1 104 ? 8.882 6.502 -20.242 1.00 81.75 104 THR A C 1
ATOM 772 O O . THR A 1 104 ? 9.883 6.128 -19.631 1.00 81.75 104 THR A O 1
ATOM 775 N N . LEU A 1 105 ? 8.618 6.092 -21.483 1.00 81.81 105 LEU A N 1
ATOM 776 C CA . LEU A 1 105 ? 9.532 5.247 -22.247 1.00 81.81 105 LEU A CA 1
ATOM 777 C C . LEU A 1 105 ? 10.728 6.075 -22.735 1.00 81.81 105 LEU A C 1
ATOM 779 O O . LEU A 1 105 ? 10.621 6.850 -23.684 1.00 81.81 105 LEU A O 1
ATOM 783 N N . ASN A 1 106 ? 11.891 5.888 -22.110 1.00 79.88 106 ASN A N 1
ATOM 784 C CA . ASN A 1 106 ? 13.151 6.481 -22.562 1.00 79.88 106 ASN A CA 1
ATOM 785 C C . ASN A 1 106 ? 13.731 5.686 -23.750 1.00 79.88 106 ASN A C 1
ATOM 787 O O . ASN A 1 106 ? 14.731 4.979 -23.619 1.00 79.88 106 ASN A O 1
ATOM 791 N N . ILE A 1 107 ? 13.073 5.773 -24.909 1.00 81.06 107 ILE A N 1
ATOM 792 C CA . ILE A 1 107 ? 13.541 5.147 -26.150 1.00 81.06 107 ILE A CA 1
ATOM 793 C C . ILE A 1 107 ? 14.610 6.050 -26.770 1.00 81.06 107 ILE A C 1
ATOM 795 O O . ILE A 1 107 ? 14.310 6.992 -27.502 1.00 81.06 107 ILE A O 1
ATOM 799 N N . ARG A 1 108 ? 15.879 5.764 -26.475 1.00 84.00 108 ARG A N 1
ATOM 800 C CA . ARG A 1 108 ? 17.007 6.369 -27.192 1.00 84.00 108 ARG A CA 1
ATOM 801 C C . ARG A 1 108 ? 17.281 5.620 -28.501 1.00 84.00 108 ARG A C 1
ATOM 803 O O . ARG A 1 108 ? 17.171 4.394 -28.517 1.00 84.00 108 ARG A O 1
ATOM 810 N N . PRO A 1 109 ? 17.695 6.314 -29.579 1.00 83.50 109 PRO A N 1
ATOM 811 C CA . PRO A 1 109 ? 18.213 5.644 -30.764 1.00 83.50 109 PRO A CA 1
ATOM 812 C C . PRO A 1 109 ? 19.466 4.844 -30.385 1.00 83.50 109 PRO A C 1
ATOM 814 O O . PRO A 1 109 ? 20.458 5.404 -29.916 1.00 83.50 109 PRO A O 1
ATOM 817 N N . THR A 1 110 ? 19.406 3.529 -30.586 1.00 87.81 110 THR A N 1
ATOM 818 C CA . THR A 1 110 ? 20.500 2.590 -30.315 1.00 87.81 110 THR A CA 1
ATOM 819 C C . THR A 1 110 ? 21.094 2.122 -31.634 1.00 87.81 110 THR A C 1
ATOM 821 O O . THR A 1 110 ? 20.376 1.661 -32.520 1.00 87.81 110 THR A O 1
ATOM 824 N N . ARG A 1 111 ? 22.422 2.200 -31.754 1.00 89.81 111 ARG A N 1
ATOM 825 C CA . ARG A 1 111 ? 23.164 1.530 -32.823 1.00 89.81 111 ARG A CA 1
ATOM 826 C C . ARG A 1 111 ? 23.542 0.139 -32.331 1.00 89.81 111 ARG A C 1
ATOM 828 O O . ARG A 1 111 ? 24.213 0.034 -31.308 1.00 89.81 111 ARG A O 1
ATOM 835 N N . LEU A 1 112 ? 23.143 -0.905 -33.053 1.00 89.81 112 LEU A N 1
ATOM 836 C CA . LEU A 1 112 ? 23.590 -2.259 -32.734 1.00 89.81 112 LEU A CA 1
ATOM 837 C C . LEU A 1 112 ? 25.106 -2.388 -32.943 1.00 89.81 112 LEU A C 1
ATOM 839 O O . LEU A 1 112 ? 25.682 -1.839 -33.889 1.00 89.81 112 LEU A O 1
ATOM 843 N N . THR A 1 113 ? 25.735 -3.121 -32.032 1.00 91.62 113 THR A N 1
ATOM 844 C CA . THR A 1 113 ? 27.154 -3.488 -32.040 1.00 91.62 113 THR A CA 1
ATOM 845 C C . THR A 1 113 ? 27.298 -4.999 -32.210 1.00 91.62 113 THR A C 1
ATOM 847 O O . THR A 1 113 ? 26.353 -5.747 -31.961 1.00 91.62 113 THR A O 1
ATOM 850 N N . VAL A 1 114 ? 28.487 -5.472 -32.598 1.00 91.12 114 VAL A N 1
ATOM 851 C CA . VAL A 1 114 ? 28.751 -6.918 -32.743 1.00 91.12 114 VAL A CA 1
ATOM 852 C C . VAL A 1 114 ? 28.528 -7.666 -31.423 1.00 91.12 114 VAL A C 1
ATOM 854 O O . VAL A 1 114 ? 27.967 -8.751 -31.435 1.00 91.12 114 VAL A O 1
ATOM 857 N N . ALA A 1 115 ? 28.834 -7.046 -30.278 1.00 91.81 115 ALA A N 1
ATOM 858 C CA . ALA A 1 115 ? 28.578 -7.612 -28.949 1.00 91.81 115 ALA A CA 1
ATOM 859 C C . ALA A 1 115 ? 27.081 -7.802 -28.607 1.00 91.81 115 ALA A C 1
ATOM 861 O O . ALA A 1 115 ? 26.760 -8.456 -27.620 1.00 91.81 115 ALA A O 1
ATOM 862 N N . GLN A 1 116 ? 26.164 -7.223 -29.392 1.00 94.69 116 GLN A N 1
ATOM 863 C CA . GLN A 1 116 ? 24.711 -7.387 -29.244 1.00 94.69 116 GLN A CA 1
ATOM 864 C C . GLN A 1 116 ? 24.121 -8.394 -30.241 1.00 94.69 116 GLN A C 1
ATOM 866 O O . GLN A 1 116 ? 22.910 -8.609 -30.241 1.00 94.69 116 GLN A O 1
ATOM 871 N N . MET A 1 117 ? 24.952 -9.006 -31.087 1.00 91.56 117 MET A N 1
ATOM 872 C CA . MET A 1 117 ? 24.571 -10.129 -31.937 1.00 91.56 117 MET A CA 1
ATOM 873 C C . MET A 1 117 ? 25.139 -11.403 -31.301 1.00 91.56 117 MET A C 1
ATOM 875 O O . MET A 1 117 ? 26.361 -11.550 -31.273 1.00 91.56 117 MET A O 1
ATOM 879 N N . PRO A 1 118 ? 24.299 -12.307 -30.762 1.00 93.75 118 PRO A N 1
ATOM 880 C CA . PRO A 1 118 ? 24.767 -13.594 -30.266 1.00 93.75 118 PRO A CA 1
ATOM 881 C C . PRO A 1 118 ? 25.554 -14.364 -31.332 1.00 93.75 118 PRO A C 1
ATOM 883 O O . PRO A 1 118 ? 25.334 -14.193 -32.539 1.00 93.75 118 PRO A O 1
ATOM 886 N N . GLU A 1 119 ? 26.457 -15.228 -30.871 1.00 91.75 119 GLU A N 1
ATOM 887 C CA . GLU A 1 119 ? 27.186 -16.139 -31.746 1.00 91.75 119 GLU A CA 1
ATOM 888 C C . GLU A 1 119 ? 26.195 -16.989 -32.549 1.00 91.75 119 GLU A C 1
ATOM 890 O O . GLU A 1 119 ? 25.256 -17.572 -32.002 1.00 91.75 119 GLU A O 1
ATOM 895 N N . HIS A 1 120 ? 26.382 -17.011 -33.864 1.00 92.25 120 HIS A N 1
ATOM 896 C CA . HIS A 1 120 ? 25.532 -17.737 -34.792 1.00 92.25 120 HIS A CA 1
ATOM 897 C C . HIS A 1 120 ? 26.375 -18.245 -35.960 1.00 92.25 120 HIS A C 1
ATOM 899 O O . HIS A 1 120 ? 27.332 -17.597 -36.387 1.00 92.25 120 HIS A O 1
ATOM 905 N N . SER A 1 121 ? 26.005 -19.408 -36.484 1.00 87.75 121 SER A N 1
ATOM 906 C CA . SER A 1 121 ? 26.637 -20.031 -37.642 1.00 87.75 121 SER A CA 1
ATOM 907 C C . SER A 1 121 ? 25.667 -20.075 -38.821 1.00 87.75 121 SER A C 1
ATOM 909 O O . SER A 1 121 ? 24.448 -20.066 -38.649 1.00 87.75 121 SER A O 1
ATOM 911 N N . HIS A 1 122 ? 26.218 -20.123 -40.034 1.00 85.56 122 HIS A N 1
ATOM 912 C CA . HIS A 1 122 ? 25.455 -20.302 -41.269 1.00 85.56 122 HIS A CA 1
ATOM 913 C C . HIS A 1 122 ? 25.863 -21.624 -41.917 1.00 85.56 122 HIS A C 1
ATOM 915 O O . HIS A 1 122 ? 27.051 -21.875 -42.112 1.00 85.56 122 HIS A O 1
ATOM 921 N N . GLY A 1 123 ? 24.882 -22.459 -42.260 1.00 86.12 123 GLY A N 1
ATOM 922 C CA . GLY A 1 123 ? 25.086 -23.651 -43.080 1.00 86.12 123 GLY A CA 1
ATOM 923 C C . GLY A 1 123 ? 24.779 -23.330 -44.538 1.00 86.12 123 GLY A C 1
ATOM 924 O O . GLY A 1 123 ? 23.611 -23.224 -44.901 1.00 86.12 123 GLY A O 1
ATOM 925 N N . GLY A 1 124 ? 25.812 -23.156 -45.362 1.00 76.69 124 GLY A N 1
ATOM 926 C CA . GLY A 1 124 ? 25.676 -22.930 -46.802 1.00 76.69 124 GLY A CA 1
ATOM 927 C C . GLY A 1 124 ? 26.239 -24.102 -47.598 1.00 76.69 124 GLY A C 1
ATOM 928 O O . GLY A 1 124 ? 27.411 -24.438 -47.443 1.00 76.69 124 GLY A O 1
ATOM 929 N N . LEU A 1 125 ? 25.423 -24.698 -48.468 1.00 75.31 125 LEU A N 1
ATOM 930 C CA . LEU A 1 125 ? 25.897 -25.622 -49.497 1.00 75.31 125 LEU A CA 1
ATOM 931 C C . LEU A 1 125 ? 26.322 -24.805 -50.721 1.00 75.31 125 LEU A C 1
ATOM 933 O O . LEU A 1 125 ? 25.537 -24.014 -51.239 1.00 75.31 125 LEU A O 1
ATOM 937 N N . THR A 1 126 ? 27.562 -24.983 -51.176 1.00 68.62 126 THR A N 1
ATOM 938 C CA . THR A 1 126 ? 28.093 -24.344 -52.396 1.00 68.62 126 THR A CA 1
ATOM 939 C C . THR A 1 126 ? 28.121 -25.282 -53.605 1.00 68.62 126 THR A C 1
ATOM 941 O O . THR A 1 126 ? 28.469 -24.844 -54.699 1.00 68.62 126 THR A O 1
ATOM 944 N N . SER A 1 127 ? 27.733 -26.550 -53.433 1.00 67.50 127 SER A N 1
ATOM 945 C CA . SER A 1 127 ? 27.575 -27.541 -54.500 1.00 67.50 127 SER A CA 1
ATOM 946 C C . SER A 1 127 ? 26.115 -27.972 -54.647 1.00 67.50 127 SER A C 1
ATOM 948 O O . SER A 1 127 ? 25.408 -28.196 -53.663 1.00 67.50 127 SER A O 1
ATOM 950 N N . ILE A 1 128 ? 25.673 -28.105 -55.899 1.00 64.19 128 ILE A N 1
ATOM 951 C CA . ILE A 1 128 ? 24.338 -28.591 -56.258 1.00 64.19 128 ILE A CA 1
ATOM 952 C C . ILE A 1 128 ? 24.424 -30.097 -56.545 1.00 64.19 128 ILE A C 1
ATOM 954 O O . ILE A 1 128 ? 24.377 -30.524 -57.694 1.00 64.19 128 ILE A O 1
ATOM 958 N N . GLU A 1 129 ? 24.570 -30.910 -55.498 1.00 60.41 129 GLU A N 1
ATOM 959 C CA . GLU A 1 129 ? 24.317 -32.360 -55.613 1.00 60.41 129 GLU A CA 1
ATOM 960 C C . GLU A 1 129 ? 22.795 -32.642 -55.641 1.00 60.41 129 GLU A C 1
ATOM 962 O O . GLU A 1 129 ? 22.343 -33.661 -56.162 1.00 60.41 129 GLU A O 1
ATOM 967 N N . ASP A 1 130 ? 21.980 -31.707 -55.129 1.00 57.56 130 ASP A N 1
ATOM 968 C CA . ASP A 1 130 ? 20.517 -31.759 -55.201 1.00 57.56 130 ASP A CA 1
ATOM 969 C C . ASP A 1 130 ? 20.002 -31.174 -56.527 1.00 57.56 130 ASP A C 1
ATOM 971 O O . ASP A 1 130 ? 19.660 -29.997 -56.655 1.00 57.56 130 ASP A O 1
ATOM 975 N N . THR A 1 131 ? 19.956 -32.030 -57.543 1.00 59.94 131 THR A N 1
ATOM 976 C CA . THR A 1 131 ? 19.499 -31.703 -58.905 1.00 59.94 131 THR A CA 1
ATOM 977 C C . THR A 1 131 ? 17.980 -31.491 -59.034 1.00 59.94 131 THR A C 1
ATOM 979 O O . THR A 1 131 ? 17.482 -31.296 -60.145 1.00 59.94 131 THR A O 1
ATOM 982 N N . SER A 1 132 ? 17.225 -31.479 -57.927 1.00 62.69 132 SER A N 1
ATOM 983 C CA . SER A 1 132 ? 15.755 -31.413 -57.930 1.00 62.69 132 SER A CA 1
ATOM 984 C C . SER A 1 132 ? 15.144 -30.082 -58.396 1.00 62.69 132 SER A C 1
ATOM 986 O O . SER A 1 132 ? 13.943 -30.040 -58.661 1.00 62.69 132 SER A O 1
ATOM 988 N N . PHE A 1 133 ? 15.939 -29.016 -58.561 1.00 62.12 133 PHE A N 1
ATOM 989 C CA . PHE A 1 133 ? 15.470 -27.711 -59.060 1.00 62.12 133 PHE A CA 1
ATOM 990 C C . PHE A 1 133 ? 16.171 -27.222 -60.340 1.00 62.12 133 PHE A C 1
ATOM 992 O O . PHE A 1 133 ? 16.432 -26.034 -60.531 1.00 62.12 133 PHE A O 1
ATOM 999 N N . MET A 1 134 ? 16.422 -28.144 -61.271 1.00 56.47 134 MET A N 1
ATOM 1000 C CA . MET A 1 134 ? 16.766 -27.803 -62.653 1.00 56.47 134 MET A CA 1
ATOM 1001 C C . MET A 1 134 ? 15.505 -27.400 -63.436 1.00 56.47 134 MET A C 1
ATOM 1003 O O . MET A 1 134 ? 14.815 -28.252 -63.996 1.00 56.47 134 MET A O 1
ATOM 1007 N N . CYS A 1 135 ? 15.220 -26.098 -63.549 1.00 54.97 135 CYS A N 1
ATOM 1008 C CA . CYS A 1 135 ? 14.313 -25.581 -64.582 1.00 54.97 135 CYS A CA 1
ATOM 1009 C C . CYS A 1 135 ? 15.002 -25.647 -65.958 1.00 54.97 135 CYS A C 1
ATOM 1011 O O . CYS A 1 135 ? 15.502 -24.664 -66.503 1.00 54.97 135 CYS A O 1
ATOM 1013 N N . TYR A 1 136 ? 15.063 -26.865 -66.490 1.00 51.50 136 TYR A N 1
ATOM 1014 C CA . TYR A 1 136 ? 15.663 -27.193 -67.774 1.00 51.50 136 TYR A CA 1
ATOM 1015 C C . TYR A 1 136 ? 14.836 -26.583 -68.908 1.00 51.50 136 TYR A C 1
ATOM 1017 O O . TYR A 1 136 ? 13.679 -26.951 -69.099 1.00 51.50 136 TYR A O 1
ATOM 1025 N N . ASN A 1 137 ? 15.433 -25.664 -69.665 1.00 53.47 137 ASN A N 1
ATOM 1026 C CA . ASN A 1 137 ? 14.855 -25.146 -70.901 1.00 53.47 137 ASN A CA 1
ATOM 1027 C C . ASN A 1 137 ? 15.740 -25.608 -72.068 1.00 53.47 137 ASN A C 1
ATOM 1029 O O . ASN A 1 137 ? 16.584 -24.857 -72.559 1.00 53.47 137 ASN A O 1
ATOM 1033 N N . GLN A 1 138 ? 15.606 -26.885 -72.435 1.00 64.62 138 GLN A N 1
ATOM 1034 C CA . GLN A 1 138 ? 16.056 -27.376 -73.738 1.00 64.62 138 GLN A CA 1
ATOM 1035 C C . GLN A 1 138 ? 14.953 -27.174 -74.781 1.00 64.62 138 GLN A C 1
ATOM 1037 O O . GLN A 1 138 ? 13.777 -27.137 -74.428 1.00 64.62 138 GLN A O 1
ATOM 1042 N N . ASP A 1 139 ? 15.385 -27.081 -76.043 1.00 54.38 139 ASP A N 1
ATOM 1043 C CA . ASP A 1 139 ? 14.581 -26.934 -77.266 1.00 54.38 139 ASP A CA 1
ATOM 1044 C C . ASP A 1 139 ? 13.922 -25.537 -77.416 1.00 54.38 139 ASP A C 1
ATOM 1046 O O . ASP A 1 139 ? 13.247 -25.050 -76.517 1.00 54.38 139 ASP A O 1
ATOM 1050 N N . LEU A 1 140 ? 14.049 -24.760 -78.503 1.00 54.38 140 LEU A N 1
ATOM 1051 C CA . LEU A 1 140 ? 14.717 -24.864 -79.821 1.00 54.38 140 LEU A CA 1
ATOM 1052 C C . LEU A 1 140 ? 15.455 -23.507 -80.087 1.00 54.38 140 LEU A C 1
ATOM 1054 O O . LEU A 1 140 ? 15.360 -22.605 -79.258 1.00 54.38 140 LEU A O 1
ATOM 1058 N N . VAL A 1 141 ? 16.191 -23.195 -81.167 1.00 51.03 141 VAL A N 1
ATOM 1059 C CA . VAL A 1 141 ? 16.411 -23.768 -82.517 1.00 51.03 141 VAL A CA 1
ATOM 1060 C C . VAL A 1 141 ? 17.914 -23.630 -82.878 1.00 51.03 141 VAL A C 1
ATOM 1062 O O . VAL A 1 141 ? 18.650 -22.872 -82.250 1.00 51.03 141 VAL A O 1
ATOM 1065 N N . GLU A 1 142 ? 18.369 -24.342 -83.908 1.00 54.22 142 GLU A N 1
ATOM 1066 C CA . GLU A 1 142 ? 19.705 -24.279 -84.521 1.00 54.22 142 GLU A CA 1
ATOM 1067 C C . GLU A 1 142 ? 20.126 -22.887 -85.057 1.00 54.22 142 GLU A C 1
ATOM 1069 O O . GLU A 1 142 ? 19.316 -22.123 -85.577 1.00 54.22 142 GLU A O 1
ATOM 1074 N N . GLY A 1 143 ? 21.443 -22.637 -85.076 1.00 56.69 143 GLY A N 1
ATOM 1075 C CA . GLY A 1 143 ? 22.091 -21.859 -86.142 1.00 56.69 143 GLY A CA 1
ATOM 1076 C C . GLY A 1 143 ? 22.127 -20.329 -86.023 1.00 56.69 143 GLY A C 1
ATOM 1077 O O . GLY A 1 143 ? 21.328 -19.622 -86.636 1.00 56.69 143 GLY A O 1
ATOM 1078 N N . ARG A 1 144 ? 23.204 -19.790 -85.430 1.00 52.75 144 ARG A N 1
ATOM 1079 C CA . ARG A 1 144 ? 23.752 -18.497 -85.879 1.00 52.75 144 ARG A CA 1
ATOM 1080 C C . ARG A 1 144 ? 25.277 -18.480 -85.850 1.00 52.75 144 ARG A C 1
ATOM 1082 O O . ARG A 1 144 ? 25.895 -18.480 -84.792 1.00 52.75 144 ARG A O 1
ATOM 1089 N N . THR A 1 145 ? 25.867 -18.470 -87.040 1.00 52.34 145 THR A N 1
ATOM 1090 C CA . THR A 1 145 ? 27.309 -18.336 -87.262 1.00 52.34 145 THR A CA 1
ATOM 1091 C C . THR A 1 145 ? 27.826 -16.989 -86.770 1.00 52.34 145 THR A C 1
ATOM 1093 O O . THR A 1 145 ? 27.199 -15.954 -87.001 1.00 52.34 145 THR A O 1
ATOM 1096 N N . THR A 1 146 ? 29.004 -17.010 -86.154 1.00 51.28 146 THR A N 1
ATOM 1097 C CA . THR A 1 146 ? 29.794 -15.826 -85.809 1.00 51.28 146 THR A CA 1
ATOM 1098 C C . THR A 1 146 ? 30.249 -15.064 -87.052 1.00 51.28 146 THR A C 1
ATOM 1100 O O . THR A 1 146 ? 30.740 -15.680 -88.000 1.00 51.28 146 THR A O 1
ATOM 1103 N N . SER A 1 147 ? 30.185 -13.735 -86.986 1.00 50.69 147 SER A N 1
ATOM 1104 C CA . SER A 1 147 ? 31.069 -12.805 -87.695 1.00 50.69 147 SER A CA 1
ATOM 1105 C C . SER A 1 147 ? 31.333 -11.591 -86.810 1.00 50.69 147 SER A C 1
ATOM 1107 O O . SER A 1 147 ? 30.564 -11.413 -85.838 1.00 50.69 147 SER A O 1
#

Secondary structure (DSSP, 8-state):
---TT----EEEEE-GGGS-GGGSS--SS---TT-TTS-THHHHS-TT-EEEE-S-GGGPPBTEEESBSSTT--B-TT-------TTSSS-TT-----SS-------------GGGS---------S---GGG--------------

Foldseek 3Di:
DPPPPDDAFFKKWQACVQPPPVVVPPPPDDDDPPPPPDPCVPVVGDTPDIDTHPDDQVPDDRRMHTQCPPPPHHRQPPHDDDDQDPVRPDDVNDDDDDPDDDDDDPDDDDDDDPVNDPDDDDDDDPDCPPPVPPPDDDDDDDDDDDD

Sequence (147 aa):
MVNSGVTFFVFFVVNTLLVSNSQQQQTRGLIPPELLTDNSLYHVVPQGAILLWSGAAHLVPQGWAVCDGTQGTPDLRDRFVIGSGPNAQFSVGQKGGASSATPTLNIRPTRLTVAQMPEHSHGGLTSIEDTSFMCYNQDLVEGRTTS

pLDDT: mean 72.41, std 15.45, range [41.72, 94.69]

Organism: NCBI:txid433720

Radius of gyration: 37.86 Å; chains: 1; bounding box: 52×40×124 Å